Protein AF-A0AAE0RXK7-F1 (afdb_monomer_lite)

Organism: NCBI:txid2493646

Structure (mmCIF, N/CA/C/O backbone):
data_AF-A0AAE0RXK7-F1
#
_entry.id   AF-A0AAE0RXK7-F1
#
loop_
_atom_site.group_PDB
_atom_site.id
_atom_site.type_symbol
_atom_site.label_atom_id
_atom_site.label_alt_id
_atom_site.label_comp_id
_atom_site.label_asym_id
_atom_site.label_entity_id
_atom_site.label_seq_id
_atom_site.pdbx_PDB_ins_code
_atom_site.Cartn_x
_atom_site.Cartn_y
_atom_site.Cartn_z
_atom_site.occupancy
_atom_site.B_iso_or_equiv
_atom_site.auth_seq_id
_atom_site.auth_comp_id
_atom_site.auth_asym_id
_atom_site.auth_atom_id
_atom_site.pdbx_PDB_model_num
ATOM 1 N N . MET A 1 1 ? -20.475 15.711 1.411 1.00 62.06 1 MET A N 1
ATOM 2 C CA . MET A 1 1 ? -19.030 15.945 1.637 1.00 62.06 1 MET A CA 1
ATOM 3 C C . MET A 1 1 ? -18.260 15.126 0.616 1.00 62.06 1 MET A C 1
ATOM 5 O O . MET A 1 1 ? -18.725 14.045 0.289 1.00 62.06 1 MET A O 1
ATOM 9 N N . SER A 1 2 ? -17.159 15.646 0.070 1.00 79.50 2 SER A N 1
ATOM 10 C CA . SER A 1 2 ? -16.336 14.897 -0.890 1.00 79.50 2 SER A CA 1
ATOM 11 C C . SER A 1 2 ? -15.488 13.866 -0.145 1.00 79.50 2 SER A C 1
ATOM 13 O O . SER A 1 2 ? -14.700 14.245 0.725 1.00 79.50 2 SER A O 1
ATOM 15 N N . THR A 1 3 ? -15.674 12.583 -0.452 1.00 87.31 3 THR A N 1
ATOM 16 C CA . THR A 1 3 ? -14.846 11.486 0.065 1.00 87.31 3 THR A CA 1
ATOM 17 C C . THR A 1 3 ? -13.439 11.598 -0.519 1.00 87.31 3 THR A C 1
ATOM 19 O O . THR A 1 3 ? -13.268 11.736 -1.730 1.00 87.31 3 THR A O 1
ATOM 22 N N . LYS A 1 4 ? -12.414 11.562 0.336 1.00 95.00 4 LYS A N 1
ATOM 23 C CA . LYS A 1 4 ? -11.008 11.555 -0.096 1.00 95.00 4 LYS A CA 1
ATOM 24 C C . LYS A 1 4 ? -10.551 10.117 -0.339 1.00 95.00 4 LYS A C 1
ATOM 26 O O . LYS A 1 4 ? -10.948 9.218 0.397 1.00 95.00 4 LYS A O 1
ATOM 31 N N . ARG A 1 5 ? -9.690 9.922 -1.341 1.00 96.12 5 ARG A N 1
ATOM 32 C CA . ARG A 1 5 ? -9.151 8.607 -1.723 1.00 96.12 5 ARG A CA 1
ATOM 33 C C . ARG A 1 5 ? -7.688 8.471 -1.316 1.00 96.12 5 ARG A C 1
ATOM 35 O O . ARG A 1 5 ? -6.925 9.423 -1.486 1.00 96.12 5 ARG A O 1
ATOM 42 N N . VAL A 1 6 ? -7.313 7.302 -0.806 1.00 95.81 6 VAL A N 1
ATOM 43 C CA . VAL A 1 6 ? -5.945 6.940 -0.415 1.00 95.81 6 VAL A CA 1
ATOM 44 C C . VAL A 1 6 ? -5.558 5.620 -1.074 1.00 95.81 6 VAL A C 1
ATOM 46 O O . VAL A 1 6 ? -6.316 4.656 -1.024 1.00 95.81 6 VAL A O 1
ATOM 49 N N . LEU A 1 7 ? -4.353 5.578 -1.640 1.00 95.50 7 LEU A N 1
ATOM 50 C CA . LEU A 1 7 ? -3.718 4.357 -2.124 1.00 95.50 7 LEU A CA 1
ATOM 51 C C . LEU A 1 7 ? -2.543 4.003 -1.209 1.00 95.50 7 LEU A C 1
ATOM 53 O O . LEU A 1 7 ? -1.636 4.817 -1.029 1.00 95.50 7 LEU A O 1
ATOM 57 N N . ILE A 1 8 ? -2.547 2.793 -0.655 1.00 95.75 8 ILE A N 1
ATOM 58 C CA . ILE A 1 8 ? -1.430 2.241 0.117 1.00 95.75 8 ILE A CA 1
ATOM 59 C C . ILE A 1 8 ? -0.673 1.251 -0.765 1.00 95.75 8 ILE A C 1
ATOM 61 O O . ILE A 1 8 ? -1.204 0.208 -1.133 1.00 95.75 8 ILE A O 1
ATOM 65 N N . VAL A 1 9 ? 0.592 1.550 -1.056 1.00 95.31 9 VAL A N 1
ATOM 66 C CA . VAL A 1 9 ? 1.500 0.610 -1.724 1.00 95.31 9 VAL A CA 1
ATOM 67 C C . VAL A 1 9 ? 2.257 -0.170 -0.653 1.00 95.31 9 VAL A C 1
ATOM 69 O O . VAL A 1 9 ? 3.058 0.396 0.091 1.00 95.31 9 VAL A O 1
ATOM 72 N N . TYR A 1 10 ? 1.987 -1.469 -0.558 1.00 95.88 10 TYR A N 1
ATOM 73 C CA . TYR A 1 10 ? 2.581 -2.377 0.415 1.00 95.88 10 TYR A CA 1
ATOM 74 C C . TYR A 1 10 ? 3.613 -3.286 -0.256 1.00 95.88 10 TYR A C 1
ATOM 76 O O . TYR A 1 10 ? 3.323 -3.967 -1.235 1.00 95.88 10 TYR A O 1
ATOM 84 N N . ALA A 1 11 ? 4.835 -3.290 0.274 1.00 96.25 11 ALA A N 1
ATOM 85 C CA . ALA A 1 11 ? 5.980 -3.972 -0.323 1.00 96.25 11 ALA A CA 1
ATOM 86 C C . ALA A 1 11 ? 6.701 -4.855 0.707 1.00 96.25 11 ALA A C 1
ATOM 88 O O . ALA A 1 11 ? 7.878 -4.647 1.001 1.00 96.25 11 ALA A O 1
ATOM 89 N N . HIS A 1 12 ? 5.997 -5.837 1.278 1.00 96.25 12 HIS A N 1
ATOM 90 C CA . HIS A 1 12 ? 6.606 -6.787 2.205 1.00 96.25 12 HIS A CA 1
ATOM 91 C C . H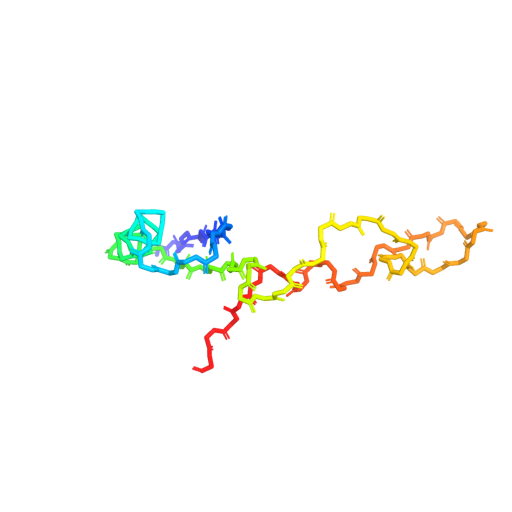IS A 1 12 ? 6.039 -8.205 2.039 1.00 96.25 12 HIS A C 1
ATOM 93 O O . HIS A 1 12 ? 4.836 -8.395 1.938 1.00 96.25 12 HIS A O 1
ATOM 99 N N . GLN A 1 13 ? 6.925 -9.203 2.043 1.00 94.06 13 GLN A N 1
ATOM 100 C CA . GLN A 1 13 ? 6.604 -10.601 1.718 1.00 94.06 13 GLN A CA 1
ATOM 101 C C . GLN A 1 13 ? 5.857 -11.378 2.815 1.00 94.06 13 GLN A C 1
ATOM 103 O O . GLN A 1 13 ? 5.140 -12.324 2.515 1.00 94.06 13 GLN A O 1
ATOM 108 N N . GLU A 1 14 ? 6.051 -11.014 4.086 1.00 94.25 14 GLU A N 1
ATOM 109 C CA . GLU A 1 14 ? 5.402 -11.662 5.236 1.00 94.25 14 GLU A CA 1
ATOM 110 C C . GLU A 1 14 ? 4.244 -10.786 5.755 1.00 94.25 14 GLU A C 1
ATOM 112 O O . GLU A 1 14 ? 4.521 -9.727 6.342 1.00 94.25 14 GLU A O 1
ATOM 117 N N . PRO A 1 15 ? 2.974 -11.207 5.590 1.00 91.75 15 PRO A N 1
ATOM 118 C CA . PRO A 1 15 ? 1.803 -10.435 6.010 1.00 91.75 15 PRO A CA 1
ATOM 119 C C . PRO A 1 15 ? 1.706 -10.216 7.520 1.00 91.75 15 PRO A C 1
ATOM 121 O O . PRO A 1 15 ? 1.149 -9.212 7.949 1.00 91.75 15 PRO A O 1
ATOM 124 N N . ARG A 1 16 ? 2.270 -11.109 8.346 1.00 95.38 16 ARG A N 1
ATOM 125 C CA . ARG A 1 16 ? 2.270 -10.970 9.817 1.00 95.38 16 ARG A CA 1
ATOM 126 C C . ARG A 1 16 ? 3.496 -10.233 10.358 1.00 95.38 16 ARG A C 1
ATOM 128 O O . ARG A 1 16 ? 3.774 -10.265 11.554 1.00 95.38 16 ARG A O 1
ATOM 135 N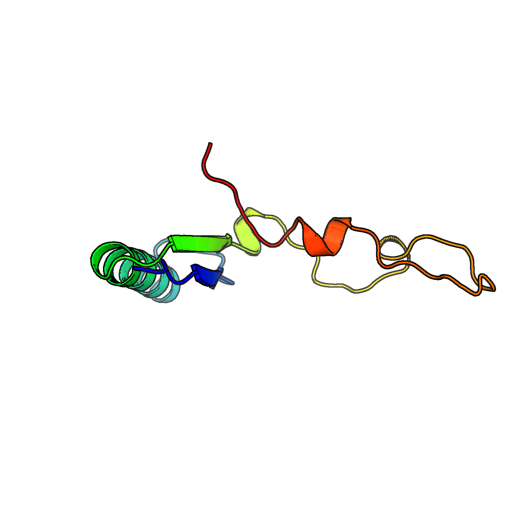 N . SER A 1 17 ? 4.258 -9.592 9.479 1.00 97.06 17 SER A N 1
ATOM 136 C CA . SER A 1 17 ? 5.376 -8.737 9.870 1.00 97.06 17 SER A CA 1
ATOM 137 C C . SER A 1 17 ? 4.894 -7.450 10.537 1.00 97.06 17 SER A C 1
ATOM 139 O O . SER A 1 17 ? 3.736 -7.054 10.417 1.00 97.06 17 SER A O 1
ATOM 141 N N . PHE A 1 18 ? 5.824 -6.726 11.160 1.00 97.94 18 PHE A N 1
ATOM 142 C CA . PHE A 1 18 ? 5.565 -5.376 11.659 1.00 97.94 18 PHE A CA 1
ATOM 143 C C . PHE A 1 18 ? 5.038 -4.435 10.559 1.00 97.94 18 PHE A C 1
ATOM 145 O O . PHE A 1 18 ? 4.087 -3.694 10.787 1.00 97.94 18 PHE A O 1
ATOM 152 N N . ASN A 1 19 ? 5.585 -4.517 9.339 1.00 97.44 19 ASN A N 1
ATOM 153 C CA . ASN A 1 19 ? 5.088 -3.745 8.195 1.00 97.44 19 ASN A CA 1
ATOM 154 C C . ASN A 1 19 ? 3.654 -4.134 7.810 1.00 97.44 19 ASN A C 1
ATOM 156 O O . ASN A 1 19 ? 2.861 -3.267 7.452 1.00 97.44 19 ASN A O 1
ATOM 160 N N . GLY A 1 20 ? 3.318 -5.427 7.881 1.00 97.50 20 GLY A N 1
ATOM 161 C CA . GLY A 1 20 ? 1.954 -5.905 7.655 1.00 97.50 20 GLY A CA 1
ATOM 162 C C . GLY A 1 20 ? 0.971 -5.329 8.672 1.00 97.50 20 GLY A C 1
ATOM 163 O O . GLY A 1 20 ? -0.036 -4.745 8.277 1.00 97.50 20 GLY A O 1
ATOM 164 N N . ALA A 1 21 ? 1.335 -5.367 9.956 1.00 98.12 21 ALA A N 1
ATOM 165 C CA . ALA A 1 21 ? 0.537 -4.782 11.031 1.00 98.12 21 ALA A CA 1
ATOM 166 C C . ALA A 1 21 ? 0.338 -3.262 10.865 1.00 98.12 21 ALA A C 1
ATOM 168 O O . ALA A 1 21 ? -0.775 -2.770 11.032 1.00 98.12 21 ALA A O 1
ATOM 169 N N . LEU A 1 22 ? 1.382 -2.512 10.482 1.00 98.44 22 LEU A N 1
ATOM 170 C CA . LEU A 1 22 ? 1.264 -1.073 10.204 1.00 98.44 22 LEU A CA 1
ATOM 171 C C . LEU A 1 22 ? 0.329 -0.780 9.024 1.00 98.44 22 LEU A C 1
ATOM 173 O O . LEU A 1 22 ? -0.464 0.159 9.084 1.00 98.44 22 LEU A O 1
ATOM 177 N N . LYS A 1 23 ? 0.410 -1.581 7.955 1.00 97.94 23 LYS A N 1
ATOM 178 C CA . LYS A 1 23 ? -0.478 -1.466 6.792 1.00 97.94 23 LYS A CA 1
ATOM 179 C C . LYS A 1 23 ? -1.934 -1.728 7.191 1.00 97.94 23 LYS A C 1
ATOM 181 O O . LYS A 1 23 ? -2.801 -0.940 6.822 1.00 97.94 23 LYS A O 1
ATOM 186 N N . ASP A 1 24 ? -2.203 -2.780 7.966 1.00 97.75 24 ASP A N 1
ATOM 187 C CA . ASP A 1 24 ? -3.559 -3.102 8.435 1.00 97.75 24 ASP A CA 1
ATOM 188 C C . ASP A 1 24 ? -4.133 -1.984 9.322 1.00 97.75 24 ASP A C 1
ATOM 190 O O . ASP A 1 24 ? -5.272 -1.551 9.132 1.00 97.75 24 ASP A O 1
ATOM 194 N N . GLU A 1 25 ? -3.322 -1.450 10.237 1.00 98.56 25 GLU A N 1
ATOM 195 C CA . GLU A 1 25 ? -3.727 -0.362 11.129 1.00 98.56 25 GLU A CA 1
ATOM 196 C C . GLU A 1 25 ? -3.994 0.953 10.377 1.00 98.56 25 GLU A C 1
ATOM 198 O O . GLU A 1 25 ? -4.955 1.670 10.680 1.00 98.56 25 GLU A O 1
ATOM 203 N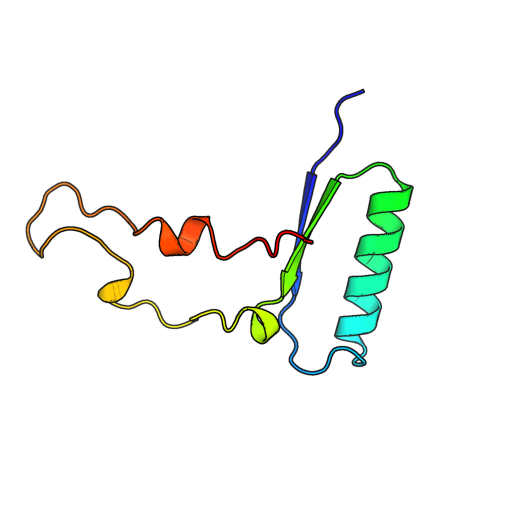 N . ALA A 1 26 ? -3.194 1.256 9.349 1.00 98.12 26 ALA A N 1
ATOM 204 C CA . ALA A 1 26 ? -3.416 2.408 8.481 1.00 98.12 26 ALA A CA 1
ATOM 205 C C . ALA A 1 26 ? -4.733 2.284 7.698 1.00 98.12 26 ALA A C 1
ATOM 207 O O . ALA A 1 26 ? -5.515 3.236 7.668 1.00 98.12 26 ALA A O 1
ATOM 208 N N . VAL A 1 27 ? -5.011 1.111 7.109 1.00 98.12 27 VAL A N 1
ATOM 209 C CA . VAL A 1 27 ? -6.277 0.839 6.401 1.00 98.12 27 VAL A CA 1
ATOM 210 C C . VAL A 1 27 ? -7.468 1.038 7.335 1.00 98.12 27 VAL A C 1
ATOM 212 O O . VAL A 1 27 ? -8.412 1.745 6.974 1.00 98.12 27 VAL A O 1
ATOM 215 N N . ARG A 1 28 ? -7.414 0.449 8.536 1.00 98.31 28 ARG A N 1
ATOM 216 C CA . ARG A 1 28 ? -8.467 0.562 9.551 1.00 98.31 28 ARG A CA 1
ATOM 217 C C . ARG A 1 28 ? -8.740 2.024 9.902 1.00 98.31 28 ARG A C 1
ATOM 219 O O . ARG A 1 28 ? -9.860 2.501 9.728 1.00 98.31 28 ARG A O 1
ATOM 226 N N . THR A 1 29 ? -7.700 2.750 10.309 1.00 98.38 29 THR A N 1
ATOM 227 C CA . THR A 1 29 ? -7.805 4.145 10.756 1.00 98.38 29 THR A CA 1
ATOM 228 C C . THR A 1 29 ? -8.343 5.057 9.654 1.00 98.38 29 THR A C 1
ATOM 230 O O . THR A 1 29 ? -9.224 5.881 9.894 1.00 98.38 29 THR A O 1
ATOM 233 N N . LEU A 1 30 ? -7.850 4.924 8.421 1.00 97.50 30 LEU A N 1
ATOM 234 C CA . LEU A 1 30 ? -8.290 5.765 7.306 1.00 97.50 30 LEU A CA 1
ATOM 235 C C . LEU A 1 30 ? -9.755 5.501 6.933 1.00 97.50 30 LEU A C 1
ATOM 237 O O . LEU A 1 30 ? -10.511 6.452 6.733 1.00 97.50 30 LEU A O 1
ATOM 241 N N . ARG A 1 31 ? -10.186 4.236 6.900 1.00 96.44 31 ARG A N 1
ATOM 242 C CA . ARG A 1 31 ? -11.592 3.890 6.640 1.00 96.44 31 ARG A CA 1
ATOM 243 C C . ARG A 1 31 ? -12.518 4.431 7.733 1.00 96.44 31 ARG A C 1
ATOM 245 O O . ARG A 1 31 ? -13.546 5.021 7.410 1.00 96.44 31 ARG A O 1
ATOM 252 N N . GLU A 1 32 ? -12.127 4.324 9.005 1.00 97.56 32 GLU A N 1
ATOM 253 C CA . GLU A 1 32 ? -12.869 4.900 10.144 1.00 97.56 32 GLU A CA 1
ATOM 254 C C . GLU A 1 32 ? -13.019 6.429 10.045 1.00 97.56 32 GLU A C 1
ATOM 256 O O . GLU A 1 32 ? -14.032 6.984 10.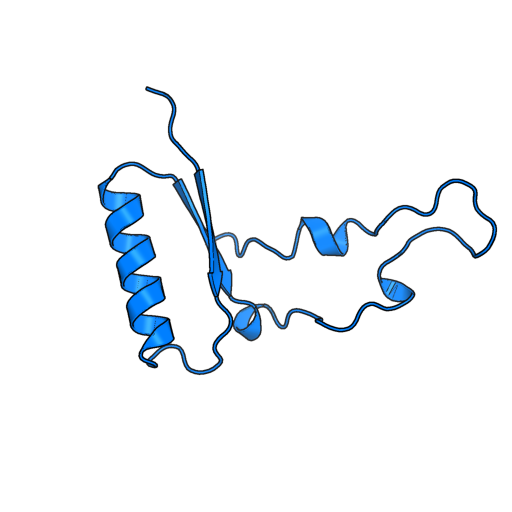463 1.00 97.56 32 GLU A O 1
ATOM 261 N N . ASN A 1 33 ? -12.051 7.114 9.430 1.00 96.62 33 ASN A N 1
ATOM 262 C CA . ASN A 1 33 ? -12.096 8.559 9.188 1.00 96.62 33 ASN A CA 1
ATOM 263 C C . ASN A 1 33 ? -12.817 8.950 7.878 1.00 96.62 33 ASN A C 1
ATOM 265 O O . ASN A 1 33 ? -12.770 10.113 7.472 1.00 96.62 33 ASN A O 1
ATOM 269 N N . GLY A 1 34 ? -13.485 8.005 7.208 1.00 96.19 34 GLY A N 1
ATOM 270 C CA . GLY A 1 34 ? -14.300 8.268 6.019 1.00 96.19 34 GLY A CA 1
ATOM 271 C C . GLY A 1 34 ? -13.512 8.412 4.714 1.00 96.19 34 GLY A C 1
ATOM 272 O O . GLY A 1 34 ? -14.017 9.024 3.772 1.00 96.19 34 GLY A O 1
ATOM 273 N N . TYR A 1 35 ? -12.287 7.881 4.644 1.00 97.12 35 TYR A N 1
ATOM 274 C CA . TYR A 1 35 ? -11.525 7.787 3.397 1.00 97.12 35 TYR A CA 1
ATOM 275 C C . TYR A 1 35 ? -11.881 6.503 2.634 1.00 97.12 35 TYR A C 1
ATOM 277 O O . TYR A 1 35 ? -12.085 5.443 3.226 1.00 97.12 35 TYR A O 1
ATOM 285 N N . GLU A 1 36 ? -11.887 6.578 1.306 1.00 96.00 36 GLU A N 1
ATOM 286 C CA . GLU A 1 36 ? -11.850 5.396 0.440 1.00 96.00 36 GLU A CA 1
ATOM 287 C C . GLU A 1 36 ? -10.391 4.931 0.334 1.00 96.00 36 GLU A C 1
ATOM 289 O O . GLU A 1 36 ? -9.516 5.723 -0.025 1.00 96.00 36 GLU A O 1
ATOM 294 N N . VAL A 1 37 ? -10.117 3.677 0.698 1.00 95.56 37 VAL A N 1
ATOM 295 C CA . VAL A 1 37 ? -8.749 3.145 0.806 1.00 95.56 37 VAL A CA 1
ATOM 296 C C . VAL A 1 37 ? -8.587 1.920 -0.078 1.00 95.56 37 VAL A C 1
ATOM 298 O O . VAL A 1 37 ? -9.262 0.909 0.139 1.00 95.56 37 VAL A O 1
ATOM 301 N N . GLU A 1 38 ? -7.640 2.010 -1.005 1.00 95.38 38 GLU A N 1
ATOM 302 C CA . GLU A 1 38 ? -7.172 0.926 -1.867 1.00 95.38 38 GLU A CA 1
ATOM 303 C C . GLU A 1 38 ? -5.763 0.486 -1.446 1.00 95.38 38 GLU A C 1
ATOM 305 O O . GLU A 1 38 ? -4.963 1.297 -0.968 1.00 95.38 38 GLU A O 1
ATOM 310 N N . VAL A 1 39 ? -5.444 -0.799 -1.630 1.00 94.50 39 VAL A N 1
ATOM 311 C CA . VAL A 1 39 ? -4.120 -1.358 -1.322 1.00 94.50 39 VAL A CA 1
ATOM 312 C C . VAL A 1 39 ? -3.551 -2.065 -2.554 1.00 94.50 39 VAL A C 1
ATOM 314 O O . VAL A 1 39 ? -4.208 -2.925 -3.141 1.00 94.50 39 VAL A O 1
ATOM 317 N N . SER A 1 40 ? -2.312 -1.736 -2.924 1.00 93.38 40 SER A N 1
ATOM 318 C CA . SER A 1 40 ? -1.487 -2.546 -3.830 1.00 93.38 40 SER A CA 1
ATOM 319 C C . SER A 1 40 ? -0.472 -3.326 -3.009 1.00 93.38 40 SER A C 1
ATOM 321 O O . SER A 1 40 ? 0.538 -2.773 -2.573 1.00 93.38 40 SER A O 1
ATOM 323 N N . ASP A 1 41 ? -0.723 -4.611 -2.792 1.00 93.75 41 ASP A N 1
ATOM 324 C CA . ASP A 1 41 ? 0.271 -5.517 -2.225 1.00 93.75 41 ASP A CA 1
ATOM 325 C C . ASP A 1 41 ? 1.183 -6.022 -3.349 1.00 93.75 41 ASP A C 1
ATOM 327 O O . ASP A 1 41 ? 0.841 -6.950 -4.076 1.00 93.75 41 ASP A O 1
ATOM 331 N N . LEU A 1 42 ? 2.349 -5.394 -3.513 1.00 92.75 42 LEU A N 1
ATOM 332 C CA . LEU A 1 42 ? 3.254 -5.679 -4.629 1.00 92.75 42 LEU A CA 1
ATOM 333 C C . LEU A 1 42 ? 3.735 -7.135 -4.645 1.00 92.75 42 LEU A C 1
ATOM 335 O O . LEU A 1 42 ? 3.964 -7.686 -5.722 1.00 92.75 42 LEU A O 1
ATOM 339 N N . TYR A 1 43 ? 3.881 -7.759 -3.472 1.00 92.62 43 TYR A N 1
ATOM 340 C CA . TYR A 1 43 ? 4.312 -9.152 -3.378 1.00 92.62 43 TYR A CA 1
ATOM 341 C C . TYR A 1 43 ? 3.161 -10.105 -3.703 1.00 92.62 43 TYR A C 1
ATOM 343 O O . TYR A 1 43 ? 3.358 -11.027 -4.496 1.00 92.62 43 TYR A O 1
ATOM 351 N N . ALA A 1 44 ? 1.959 -9.868 -3.169 1.00 91.88 44 ALA A N 1
ATOM 352 C CA . ALA A 1 44 ? 0.784 -10.677 -3.502 1.00 91.88 44 ALA A CA 1
ATOM 353 C C . ALA A 1 44 ? 0.391 -10.552 -4.985 1.00 91.88 44 ALA A C 1
ATOM 355 O O . ALA A 1 44 ? -0.007 -11.532 -5.609 1.00 91.88 44 ALA A O 1
ATOM 356 N N . MET A 1 45 ? 0.567 -9.363 -5.566 1.00 89.44 45 MET A N 1
ATOM 357 C CA . MET A 1 45 ? 0.278 -9.069 -6.971 1.00 89.44 45 MET A CA 1
ATOM 358 C C . MET A 1 45 ? 1.359 -9.566 -7.937 1.00 89.44 45 MET A C 1
ATOM 360 O O . MET A 1 45 ? 1.183 -9.436 -9.146 1.00 89.44 45 MET A O 1
ATOM 364 N N . GLN A 1 46 ? 2.477 -10.101 -7.428 1.00 89.50 46 GLN A N 1
ATOM 365 C CA . GLN A 1 46 ? 3.637 -10.494 -8.236 1.00 89.50 46 GLN A CA 1
ATOM 366 C C . GLN A 1 46 ? 4.093 -9.365 -9.172 1.00 89.50 46 GLN A C 1
ATOM 368 O O . GLN A 1 46 ? 4.380 -9.582 -10.351 1.00 89.50 46 GLN A O 1
ATOM 373 N N . PHE A 1 47 ? 4.114 -8.140 -8.643 1.00 88.38 47 PHE A N 1
ATOM 374 C CA . PHE A 1 47 ? 4.468 -6.957 -9.409 1.00 88.38 47 PHE A CA 1
ATOM 375 C C . PHE A 1 47 ? 5.849 -7.122 -10.051 1.00 88.38 47 PHE A C 1
ATOM 377 O O . PHE A 1 47 ? 6.798 -7.552 -9.400 1.00 88.38 47 PHE A O 1
ATOM 384 N N . ASP A 1 48 ? 5.956 -6.750 -11.325 1.00 86.75 48 ASP A N 1
ATOM 385 C CA . ASP A 1 48 ? 7.194 -6.788 -12.095 1.00 86.75 48 ASP A CA 1
ATOM 386 C C . ASP A 1 48 ? 7.982 -5.479 -11.914 1.00 86.75 48 ASP A C 1
ATOM 388 O O . ASP A 1 48 ? 7.618 -4.449 -12.499 1.00 86.75 48 ASP A O 1
ATOM 392 N N . PRO A 1 49 ? 9.079 -5.484 -11.133 1.00 86.56 49 PRO A N 1
ATOM 393 C CA . PRO A 1 49 ? 9.815 -4.263 -10.837 1.00 86.56 49 PRO A CA 1
ATOM 394 C C . PRO A 1 49 ? 10.780 -3.865 -11.961 1.00 86.56 49 PRO A C 1
ATOM 396 O O . PRO A 1 49 ? 11.372 -2.789 -11.902 1.00 86.56 49 PRO A O 1
ATOM 399 N N . THR A 1 50 ? 10.995 -4.724 -12.964 1.00 87.94 50 THR A N 1
ATOM 400 C CA . THR A 1 50 ? 12.060 -4.529 -13.954 1.00 87.94 50 THR A CA 1
ATOM 401 C C . THR A 1 50 ? 11.509 -3.925 -15.233 1.00 87.94 50 THR A C 1
ATOM 403 O O . THR A 1 50 ? 10.986 -4.642 -16.085 1.00 87.94 50 THR A O 1
ATOM 406 N N . ALA A 1 51 ? 11.699 -2.615 -15.405 1.00 82.44 51 ALA A N 1
ATOM 407 C CA . ALA A 1 51 ? 11.353 -1.917 -16.641 1.00 82.44 51 ALA A CA 1
ATOM 408 C C . ALA A 1 51 ? 11.965 -2.614 -17.870 1.00 82.44 51 ALA A C 1
ATOM 410 O O . ALA A 1 51 ? 13.167 -2.881 -17.929 1.00 82.44 51 ALA A O 1
ATOM 411 N N . SER A 1 52 ? 11.136 -2.921 -18.864 1.00 82.12 52 SER A N 1
ATOM 412 C CA . SER A 1 52 ? 11.544 -3.692 -20.035 1.00 82.12 52 SER A CA 1
ATOM 413 C C . SER A 1 52 ? 10.674 -3.392 -21.256 1.00 82.12 52 SER A C 1
ATOM 415 O O . SER A 1 52 ? 9.619 -2.767 -21.176 1.00 82.12 52 SER A O 1
ATOM 417 N N . ARG A 1 53 ? 11.111 -3.855 -22.435 1.00 80.38 53 ARG A N 1
ATOM 418 C CA . ARG A 1 53 ? 10.428 -3.593 -23.713 1.00 80.38 53 ARG A CA 1
ATOM 419 C C . ARG A 1 53 ? 8.963 -4.046 -23.732 1.00 80.38 53 ARG A C 1
ATOM 421 O O . ARG A 1 53 ? 8.156 -3.396 -24.395 1.00 80.38 53 ARG A O 1
ATOM 428 N N . ARG A 1 54 ? 8.630 -5.113 -22.992 1.00 78.69 54 ARG A N 1
ATOM 429 C CA . ARG A 1 54 ? 7.262 -5.652 -22.851 1.00 78.69 54 ARG A CA 1
ATOM 430 C C . ARG A 1 54 ? 6.285 -4.683 -22.180 1.00 78.69 54 ARG A C 1
ATOM 432 O O . ARG A 1 54 ? 5.096 -4.957 -22.164 1.00 78.69 54 ARG A O 1
ATOM 439 N N . HIS A 1 55 ? 6.770 -3.576 -21.624 1.00 76.94 55 HIS A N 1
ATOM 440 C CA . HIS A 1 55 ? 5.957 -2.561 -20.950 1.00 76.94 55 HIS A CA 1
ATOM 441 C C . HIS A 1 55 ? 5.534 -1.413 -21.864 1.00 76.94 55 HIS A C 1
ATOM 443 O O . HIS A 1 55 ? 4.809 -0.516 -21.445 1.00 76.94 55 HIS A O 1
ATOM 449 N N . PHE A 1 56 ? 5.965 -1.443 -23.122 1.00 76.94 56 PHE A N 1
ATOM 450 C CA . PHE A 1 56 ? 5.665 -0.423 -24.114 1.00 76.94 56 PHE A CA 1
ATOM 451 C C . PHE A 1 56 ? 4.995 -1.061 -25.333 1.00 76.94 56 PHE A C 1
ATOM 453 O O . PHE A 1 56 ? 5.424 -2.111 -25.811 1.00 76.94 56 PHE A O 1
ATOM 460 N N . THR A 1 57 ? 3.974 -0.402 -25.870 1.00 72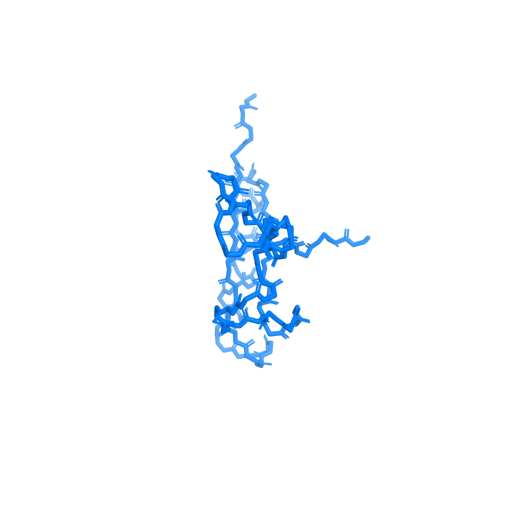.38 57 THR A N 1
ATOM 461 C CA . THR A 1 57 ? 3.407 -0.681 -27.202 1.00 72.38 57 THR A CA 1
ATOM 462 C C . THR A 1 57 ? 4.007 0.236 -28.265 1.00 72.38 57 THR A C 1
ATOM 464 O O . THR A 1 57 ? 4.481 1.323 -27.937 1.00 72.38 57 THR A O 1
ATOM 467 N N . GLY A 1 58 ? 3.969 -0.201 -29.529 1.00 68.56 58 GLY A N 1
ATOM 468 C CA . GLY A 1 58 ? 4.598 0.484 -30.674 1.00 68.56 58 GLY A CA 1
ATOM 469 C C . GLY A 1 58 ? 6.039 0.025 -30.899 1.00 68.56 58 GLY A C 1
ATOM 470 O O . GLY A 1 58 ? 6.659 -0.474 -29.963 1.00 68.56 58 GLY A O 1
ATOM 471 N N . GLU A 1 59 ? 6.563 0.112 -32.121 1.00 69.69 59 GLU A N 1
ATOM 472 C CA . GLU A 1 59 ? 7.928 -0.302 -32.480 1.00 69.69 59 GLU A CA 1
ATOM 473 C C . GLU A 1 59 ? 8.962 0.823 -32.313 1.00 69.69 59 GLU A C 1
ATOM 475 O O . GLU A 1 59 ? 8.643 1.997 -32.122 1.00 69.69 59 GLU A O 1
ATOM 480 N N . LYS A 1 60 ? 10.252 0.460 -32.349 1.00 58.66 60 LYS A N 1
ATOM 481 C CA . LYS A 1 60 ? 11.349 1.430 -32.247 1.00 58.66 60 LYS A CA 1
ATOM 482 C C . LYS A 1 60 ? 11.350 2.314 -33.501 1.00 58.66 60 LYS A C 1
ATOM 484 O O . LYS A 1 60 ? 11.862 1.900 -34.534 1.00 58.66 60 LYS A O 1
ATOM 489 N N . GLY A 1 61 ? 10.808 3.523 -33.383 1.00 65.00 61 GLY A N 1
ATOM 490 C CA . GLY A 1 61 ? 10.647 4.469 -34.494 1.00 65.00 61 GLY A CA 1
ATOM 491 C C . GLY A 1 61 ? 9.248 5.079 -34.581 1.00 65.00 61 GLY A C 1
ATOM 492 O O . GLY A 1 61 ? 9.080 6.090 -35.259 1.00 65.00 61 GLY A O 1
ATOM 493 N N . ASP A 1 62 ? 8.271 4.526 -33.856 1.00 66.00 62 ASP A N 1
ATOM 494 C CA . ASP A 1 62 ? 6.940 5.118 -33.763 1.00 66.00 62 ASP A CA 1
ATOM 495 C C . ASP A 1 62 ? 6.980 6.425 -32.960 1.00 66.00 62 ASP A C 1
ATOM 497 O O . ASP A 1 62 ? 7.487 6.483 -31.839 1.00 66.00 62 ASP A O 1
ATOM 501 N N . MET A 1 63 ? 6.373 7.478 -33.513 1.00 59.66 63 MET A N 1
ATOM 502 C CA . MET A 1 63 ? 6.185 8.775 -32.842 1.00 59.66 63 MET A CA 1
ATOM 503 C C . MET A 1 63 ? 5.294 8.675 -31.587 1.00 59.66 63 MET A C 1
ATOM 505 O O . MET A 1 63 ? 5.264 9.602 -30.781 1.00 59.66 63 MET A O 1
ATOM 509 N N . ALA A 1 64 ? 4.568 7.564 -31.423 1.00 56.53 64 ALA A N 1
ATOM 510 C CA . ALA A 1 64 ? 3.648 7.303 -30.323 1.00 56.53 64 ALA A CA 1
ATOM 511 C C . ALA A 1 64 ? 3.988 5.974 -29.626 1.00 56.53 64 ALA A C 1
ATOM 513 O O . ALA A 1 64 ? 3.233 5.004 -29.690 1.00 56.53 64 ALA A O 1
ATOM 514 N N . ILE A 1 65 ? 5.128 5.925 -28.929 1.00 57.88 65 ILE A N 1
ATOM 515 C CA . ILE A 1 65 ? 5.344 4.884 -27.917 1.00 57.88 65 ILE A CA 1
ATOM 516 C C . ILE A 1 65 ? 4.328 5.129 -26.801 1.00 57.88 65 ILE A C 1
ATOM 518 O O . ILE A 1 65 ? 4.405 6.127 -26.085 1.00 57.88 65 ILE A O 1
ATOM 522 N N . THR A 1 66 ? 3.373 4.216 -26.655 1.00 59.62 66 THR A N 1
ATOM 523 C CA . THR A 1 66 ? 2.384 4.270 -25.574 1.00 59.62 66 THR A CA 1
ATOM 524 C C . THR A 1 66 ? 2.813 3.283 -24.498 1.00 59.62 66 THR A C 1
ATOM 526 O O . THR A 1 66 ? 3.086 2.116 -24.801 1.00 59.62 66 THR A O 1
ATOM 529 N N . VAL A 1 67 ? 2.913 3.742 -23.247 1.00 58.59 67 VAL A N 1
ATOM 530 C CA . VAL A 1 67 ? 3.118 2.855 -22.094 1.00 58.59 67 VAL A CA 1
ATOM 531 C C . VAL A 1 67 ? 1.923 1.915 -22.038 1.00 58.59 67 VAL A C 1
ATOM 533 O O . VAL A 1 67 ? 0.780 2.371 -22.057 1.00 58.59 67 VAL A O 1
ATOM 536 N N . LEU A 1 68 ? 2.180 0.608 -22.029 1.00 55.56 68 LEU A N 1
ATOM 537 C CA . LEU A 1 68 ? 1.106 -0.367 -21.944 1.00 55.56 68 LEU A CA 1
ATOM 538 C C . LEU A 1 68 ? 0.306 -0.122 -20.668 1.00 55.56 68 LEU A C 1
ATOM 540 O O . LEU A 1 68 ? 0.863 -0.027 -19.574 1.00 55.56 68 LEU A O 1
ATOM 544 N N . ASP A 1 69 ? -1.016 -0.126 -20.821 1.00 49.31 69 ASP A N 1
ATOM 545 C CA . ASP A 1 69 ? -1.995 0.055 -19.743 1.00 49.31 69 ASP A CA 1
ATOM 546 C C . ASP A 1 69 ? -1.881 -1.025 -18.636 1.00 49.31 69 ASP A C 1
ATOM 548 O O . ASP A 1 69 ? -2.482 -0.936 -17.564 1.00 49.31 69 ASP A O 1
ATOM 552 N N . GLY A 1 70 ? -1.044 -2.042 -18.877 1.00 47.97 70 GLY A N 1
ATOM 553 C CA . GLY A 1 70 ? -0.605 -3.031 -17.901 1.00 47.97 70 GLY A CA 1
ATOM 554 C C . GLY A 1 70 ? 0.193 -2.461 -16.723 1.00 47.97 70 GLY A C 1
ATOM 555 O O . GLY A 1 70 ? 0.288 -3.145 -15.714 1.00 47.97 70 GLY A O 1
ATOM 556 N N . TYR A 1 71 ? 0.720 -1.232 -16.780 1.00 51.72 71 TYR A N 1
ATOM 557 C CA . TYR A 1 71 ? 1.236 -0.561 -15.574 1.00 51.72 71 TYR A CA 1
ATOM 558 C C . TYR A 1 71 ? 0.145 0.189 -14.813 1.00 51.72 71 TYR A C 1
ATOM 560 O O . TYR A 1 71 ? 0.094 0.113 -13.594 1.00 51.72 71 TYR A O 1
ATOM 568 N N . THR A 1 72 ? -0.774 0.868 -15.495 1.00 50.53 72 THR A N 1
ATOM 569 C CA . THR A 1 72 ? -1.788 1.724 -14.857 1.00 50.53 72 THR A CA 1
ATOM 570 C C . THR A 1 72 ? -2.851 0.941 -14.082 1.00 50.53 72 THR A C 1
ATOM 572 O O . THR A 1 72 ? -3.418 1.469 -13.127 1.00 50.53 72 THR A O 1
ATOM 575 N N . ARG A 1 73 ? -3.104 -0.326 -14.444 1.00 49.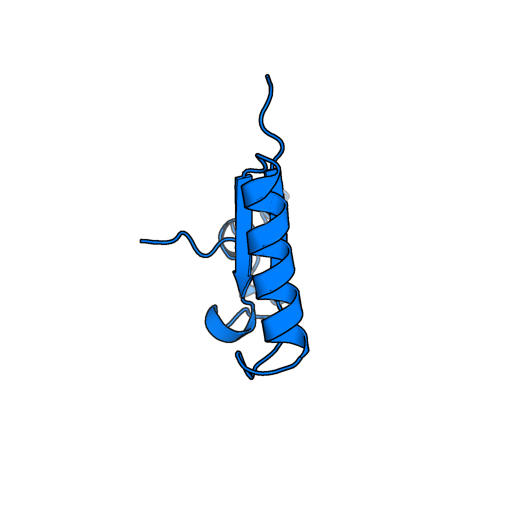09 73 ARG A N 1
ATOM 576 C CA . ARG A 1 73 ? -4.091 -1.199 -13.775 1.00 49.09 73 ARG A CA 1
ATOM 577 C C . ARG A 1 73 ? -3.513 -2.177 -12.746 1.00 49.09 73 ARG A C 1
ATOM 579 O O . ARG A 1 73 ? -4.283 -2.763 -11.991 1.00 49.09 73 ARG A O 1
ATOM 586 N N . CYS A 1 74 ? -2.190 -2.318 -12.669 1.00 51.41 74 CYS A N 1
ATOM 587 C CA . CYS A 1 74 ? -1.496 -3.230 -11.750 1.00 51.41 74 CYS A CA 1
ATOM 588 C C . CYS A 1 74 ? -1.159 -2.594 -10.394 1.00 51.41 74 CYS A C 1
ATOM 590 O O . CYS A 1 74 ? -0.230 -3.038 -9.730 1.00 51.41 74 CYS A O 1
ATOM 592 N N . PHE A 1 75 ? -1.884 -1.556 -9.973 1.00 56.19 75 PHE A N 1
ATOM 593 C CA . PHE A 1 75 ? -1.682 -0.903 -8.673 1.00 56.19 75 PHE A CA 1
ATOM 594 C C . PHE A 1 75 ? -2.897 -0.993 -7.753 1.00 56.19 75 PHE A C 1
ATOM 596 O O . PHE A 1 75 ? -2.887 -0.400 -6.684 1.00 56.19 75 PHE A O 1
ATOM 603 N N . VAL A 1 76 ? -3.957 -1.711 -8.112 1.00 58.19 76 VAL A N 1
ATOM 604 C CA . VAL A 1 76 ? -5.114 -1.836 -7.220 1.00 58.19 76 VAL A CA 1
ATOM 605 C C . VAL A 1 76 ? -5.582 -3.275 -7.228 1.00 58.19 76 VAL A C 1
ATOM 607 O O . VAL A 1 76 ? -6.136 -3.746 -8.223 1.00 58.19 76 VAL A O 1
ATOM 610 N N . GLN A 1 77 ? -5.377 -3.975 -6.115 1.00 57.03 77 GLN A N 1
ATOM 611 C CA . GLN A 1 77 ? -6.090 -5.218 -5.878 1.00 57.03 77 GLN A CA 1
ATOM 612 C C . GLN A 1 77 ? -7.536 -4.823 -5.559 1.00 57.03 77 GLN A C 1
ATOM 614 O O . GLN A 1 77 ? -7.808 -4.237 -4.515 1.00 57.03 77 GLN A O 1
ATOM 619 N N . ARG A 1 78 ? -8.459 -5.031 -6.506 1.00 49.06 78 ARG A N 1
ATOM 620 C CA . ARG A 1 78 ? -9.886 -4.846 -6.226 1.00 49.06 78 ARG A CA 1
ATOM 621 C C . ARG A 1 78 ? -10.339 -6.041 -5.403 1.00 49.06 78 ARG A C 1
ATOM 623 O O . ARG A 1 78 ? -10.258 -7.168 -5.889 1.00 49.06 78 ARG A O 1
ATOM 630 N N . ASP A 1 79 ? -10.769 -5.778 -4.173 1.00 43.53 79 ASP A N 1
ATOM 631 C CA . ASP A 1 79 ? -11.466 -6.766 -3.354 1.00 43.53 79 ASP A CA 1
ATOM 632 C C . ASP A 1 79 ? -12.639 -7.322 -4.188 1.00 43.53 79 ASP A C 1
ATOM 634 O O . ASP A 1 79 ? -13.364 -6.559 -4.838 1.00 43.53 79 ASP A O 1
ATOM 638 N N . THR A 1 80 ? -12.736 -8.651 -4.264 1.00 37.53 80 THR A N 1
ATOM 639 C CA . THR A 1 80 ? -13.844 -9.352 -4.941 1.00 37.53 80 THR A CA 1
ATOM 640 C C . THR A 1 80 ? -15.082 -9.363 -4.064 1.00 37.53 80 THR A C 1
ATOM 642 O O . THR A 1 80 ? -14.922 -9.376 -2.823 1.00 37.53 80 THR A O 1
#

Secondary structure (DSSP, 8-state):
-PPPEEEEEE--S-TTSHHHHHHHHHHHHHHHTT-EEEEEETTTTT---S--GGGEES-TT-S--EEPTTTTTTT-----

pLDDT: mean 81.54, std 18.2, range [37.53, 98.56]

Radius of gyration: 16.49 Å; chains: 1; bounding box: 31×28×46 Å

InterPro domains:
  IPR003680 Flavodoxin-like fold [PF02525] (4-59)
  IPR029039 Flavoprotein-like superfamily [G3DSA:3.40.50.360] (1-75)
  IPR029039 Flavoprotein-like superfamily [SSF52218] (4-60)
  IPR051545 NAD(P)H dehydrogenase (quinone) [PTHR10204] (4-62)

Foldseek 3Di:
DDAAEEEAEAEDDDCPDPSNVVVVVVVVVCVVVRHHYFYQDCNVLVPDPDDDPVQWDDDDPDPDTDGPCVVVPNRGDDDD

Sequence (80 aa):
MSTKRVLIVYAHQEPRSFNGALKDEAVRTLRENGYEVEVSDLYAMQFDPTASRRHFTGEKGDMAITVLDGYTRCFVQRDT